Protein AF-A0A8T3M8G9-F1 (afdb_monomer_lite)

Structure (mmCIF, N/CA/C/O backbone):
data_AF-A0A8T3M8G9-F1
#
_entry.id   AF-A0A8T3M8G9-F1
#
loop_
_atom_site.group_PDB
_atom_site.id
_atom_site.type_symbol
_atom_site.label_atom_id
_atom_site.label_alt_id
_atom_site.label_comp_id
_atom_site.label_asym_id
_atom_site.label_entity_id
_atom_site.label_seq_id
_atom_site.pdbx_PDB_ins_code
_atom_site.Cartn_x
_atom_site.Cartn_y
_atom_site.Cartn_z
_atom_site.occupancy
_atom_site.B_iso_or_equiv
_atom_site.auth_seq_id
_atom_site.auth_comp_id
_atom_site.auth_asym_id
_atom_site.auth_atom_id
_atom_site.pdbx_PDB_model_num
ATOM 1 N N . MET A 1 1 ? -8.707 -11.479 10.435 1.00 65.62 1 MET A N 1
ATOM 2 C CA . MET A 1 1 ? -8.617 -11.873 9.012 1.00 65.62 1 MET A CA 1
ATOM 3 C C . MET A 1 1 ? -7.675 -10.909 8.300 1.00 65.62 1 MET A C 1
ATOM 5 O O . MET A 1 1 ? -7.574 -9.773 8.758 1.00 65.62 1 MET A O 1
ATOM 9 N N . ALA A 1 2 ? -6.942 -11.364 7.283 1.00 82.12 2 ALA A N 1
ATOM 10 C CA . ALA A 1 2 ? -6.063 -10.516 6.476 1.00 82.12 2 ALA A CA 1
ATOM 11 C C . ALA A 1 2 ? -6.743 -10.213 5.133 1.00 82.12 2 ALA A C 1
ATOM 13 O O . ALA A 1 2 ? -7.313 -11.125 4.536 1.00 82.12 2 ALA A O 1
ATOM 14 N N . GLY A 1 3 ? -6.705 -8.954 4.701 1.00 95.25 3 GLY A N 1
ATOM 15 C CA . GLY A 1 3 ? -7.256 -8.487 3.431 1.00 95.25 3 GLY A CA 1
ATOM 16 C C . GLY A 1 3 ? -6.172 -8.313 2.370 1.00 95.25 3 GLY A C 1
ATOM 17 O O . GLY A 1 3 ? -4.997 -8.128 2.694 1.00 95.25 3 GLY A O 1
ATOM 18 N N . VAL A 1 4 ? -6.569 -8.349 1.099 1.00 97.12 4 VAL A N 1
ATOM 19 C CA . VAL A 1 4 ? -5.685 -8.075 -0.042 1.00 97.12 4 VAL A CA 1
ATOM 20 C C . VAL A 1 4 ? -6.349 -7.041 -0.944 1.00 97.12 4 VAL A C 1
ATOM 22 O O . VAL A 1 4 ? -7.514 -7.188 -1.303 1.00 97.12 4 VAL A O 1
ATOM 25 N N . VAL A 1 5 ? -5.608 -5.999 -1.313 1.00 97.81 5 VAL A N 1
ATOM 26 C CA . VAL A 1 5 ? -6.049 -4.934 -2.219 1.00 97.81 5 VAL A CA 1
ATOM 27 C C . VAL A 1 5 ? -5.124 -4.912 -3.426 1.00 97.81 5 VAL A C 1
ATOM 29 O O . VAL A 1 5 ? -3.930 -4.678 -3.280 1.00 97.81 5 VAL A O 1
ATOM 32 N N . TYR A 1 6 ? -5.676 -5.130 -4.616 1.00 97.50 6 TYR A N 1
ATOM 33 C CA . TYR A 1 6 ? -4.948 -5.023 -5.882 1.00 97.50 6 TYR A CA 1
ATOM 34 C C . TYR A 1 6 ? -5.160 -3.64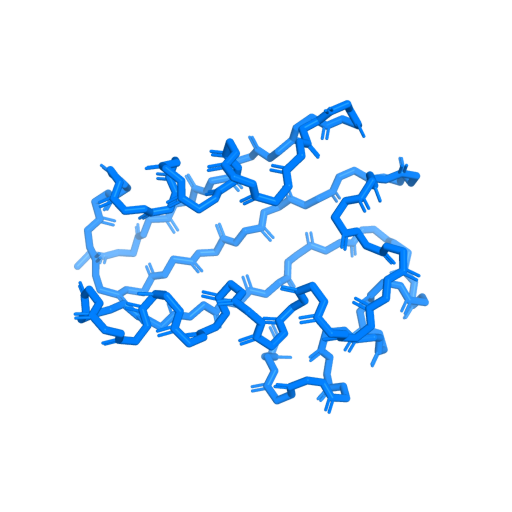4 -6.484 1.00 97.50 6 TYR A C 1
ATOM 36 O O . TYR A 1 6 ? -6.293 -3.324 -6.836 1.00 97.50 6 TYR A O 1
ATOM 44 N N . LEU A 1 7 ? -4.104 -2.848 -6.605 1.00 97.25 7 LEU A N 1
ATOM 45 C CA . LEU A 1 7 ? -4.170 -1.553 -7.276 1.00 97.25 7 LEU A CA 1
ATOM 46 C C . LEU A 1 7 ? -3.929 -1.701 -8.778 1.00 97.25 7 LEU A C 1
ATOM 48 O O . LEU A 1 7 ? -3.236 -2.621 -9.210 1.00 97.25 7 LEU A O 1
ATOM 52 N N . ASP A 1 8 ? -4.491 -0.787 -9.557 1.00 96.25 8 ASP A N 1
ATOM 53 C CA . ASP A 1 8 ? -4.172 -0.634 -10.976 1.00 96.25 8 ASP A CA 1
ATOM 54 C C . ASP A 1 8 ? -3.024 0.375 -11.177 1.00 96.25 8 ASP A C 1
ATOM 56 O O . ASP A 1 8 ? -2.615 1.091 -10.257 1.00 96.25 8 ASP A O 1
ATOM 60 N N . VAL A 1 9 ? -2.469 0.432 -12.387 1.00 95.38 9 VAL A N 1
ATOM 61 C CA . VAL A 1 9 ? -1.390 1.359 -12.750 1.00 95.38 9 VAL A CA 1
ATOM 62 C C . VAL A 1 9 ? -1.830 2.819 -12.610 1.00 95.38 9 VAL A C 1
ATOM 64 O O . VAL A 1 9 ? -1.047 3.653 -12.148 1.00 95.38 9 VAL A O 1
ATOM 67 N N . ASP A 1 10 ? -3.094 3.103 -12.928 1.00 94.56 10 ASP A N 1
ATOM 68 C CA . ASP A 1 10 ? -3.691 4.438 -12.886 1.00 94.56 10 ASP A CA 1
ATOM 69 C C . ASP A 1 10 ? -4.346 4.792 -11.543 1.00 94.56 10 ASP A C 1
ATOM 71 O O . ASP A 1 10 ? -4.778 5.933 -11.373 1.00 94.56 10 ASP A O 1
ATOM 75 N N . ASP A 1 11 ? -4.381 3.868 -10.572 1.00 96.19 11 ASP A N 1
ATOM 76 C CA . ASP A 1 11 ? -4.899 4.171 -9.235 1.00 96.19 11 ASP A CA 1
ATOM 77 C C . ASP A 1 11 ? -4.068 5.292 -8.585 1.00 96.19 11 ASP A C 1
ATOM 79 O O . ASP A 1 11 ? -2.841 5.231 -8.456 1.00 96.19 11 ASP A O 1
ATOM 83 N N . GLU A 1 12 ? -4.764 6.330 -8.130 1.00 95.50 12 GLU A N 1
ATOM 84 C CA . GLU A 1 12 ? -4.191 7.450 -7.389 1.00 95.50 12 GLU A CA 1
ATOM 85 C C . GLU A 1 12 ? -4.264 7.208 -5.877 1.00 95.50 12 GLU A C 1
ATOM 87 O O . GLU A 1 12 ? -5.039 6.383 -5.388 1.00 95.50 12 GLU A O 1
ATOM 92 N N . ILE A 1 13 ? -3.501 7.976 -5.095 1.00 95.75 13 ILE A N 1
ATOM 93 C CA . ILE A 1 13 ? -3.401 7.810 -3.632 1.00 95.75 13 ILE A CA 1
ATOM 94 C C . ILE A 1 13 ? -4.780 7.832 -2.954 1.00 95.75 13 ILE A C 1
ATOM 96 O O . ILE A 1 13 ? -5.036 7.045 -2.046 1.00 95.75 13 ILE A O 1
ATOM 100 N N . THR A 1 14 ? -5.679 8.714 -3.393 1.00 95.31 14 THR A N 1
ATOM 101 C CA . THR A 1 14 ? -7.033 8.854 -2.836 1.00 95.31 14 THR A CA 1
ATOM 102 C C . THR A 1 14 ? -7.891 7.615 -3.100 1.00 95.31 14 THR A C 1
ATOM 104 O O . THR A 1 14 ? -8.560 7.131 -2.183 1.00 95.31 14 THR A O 1
ATOM 107 N N . SER A 1 15 ? -7.823 7.064 -4.316 1.00 96.88 15 SER A N 1
ATOM 108 C CA . SER A 1 15 ? -8.509 5.824 -4.695 1.00 96.88 15 SER A CA 1
ATOM 109 C C . SER A 1 15 ? -7.948 4.611 -3.943 1.00 96.88 15 SER A C 1
ATOM 111 O O . SER A 1 15 ? -8.711 3.843 -3.354 1.00 96.88 15 SER A O 1
ATOM 113 N N . ALA A 1 16 ? -6.621 4.506 -3.830 1.00 97.12 16 ALA A N 1
ATOM 114 C CA . ALA A 1 16 ? -5.953 3.462 -3.064 1.00 97.12 16 ALA A CA 1
ATOM 115 C C . ALA A 1 16 ? -6.353 3.509 -1.580 1.00 97.12 16 ALA A C 1
ATOM 117 O O . ALA A 1 16 ? -6.723 2.485 -1.004 1.00 97.12 16 ALA A O 1
ATOM 118 N N . ALA A 1 17 ? -6.356 4.699 -0.972 1.00 97.44 17 ALA A N 1
ATOM 119 C CA . ALA A 1 17 ? -6.764 4.889 0.418 1.00 97.44 17 ALA A CA 1
ATOM 120 C C . ALA A 1 17 ? -8.225 4.466 0.649 1.00 97.44 17 ALA A C 1
ATOM 122 O O . ALA A 1 17 ? -8.521 3.759 1.611 1.00 97.44 17 ALA A O 1
ATOM 123 N N . ALA A 1 18 ? -9.141 4.830 -0.256 1.00 97.62 18 ALA A N 1
ATOM 124 C CA . ALA A 1 18 ? -10.538 4.406 -0.169 1.00 97.62 18 ALA A CA 1
ATOM 125 C C . ALA A 1 18 ? -10.684 2.876 -0.196 1.00 97.62 18 ALA A C 1
ATOM 127 O O . ALA A 1 18 ? -11.374 2.309 0.654 1.00 97.62 18 ALA A O 1
ATOM 128 N N . ARG A 1 19 ? -9.975 2.204 -1.111 1.00 97.06 19 ARG A N 1
ATOM 129 C CA . ARG A 1 19 ? -10.001 0.739 -1.233 1.00 97.06 19 ARG A CA 1
ATOM 130 C C . ARG A 1 19 ? -9.416 0.053 0.000 1.00 97.06 19 ARG A C 1
ATOM 132 O O . ARG A 1 19 ? -10.013 -0.891 0.513 1.00 97.06 19 ARG A O 1
ATOM 139 N N . ILE A 1 20 ? -8.311 0.571 0.536 1.00 97.19 20 ILE A N 1
ATOM 140 C CA . ILE A 1 20 ? -7.694 0.085 1.780 1.00 97.19 20 ILE A CA 1
ATOM 141 C C . ILE A 1 20 ? -8.651 0.216 2.969 1.00 97.19 20 ILE A C 1
ATOM 143 O O . ILE A 1 20 ? -8.778 -0.723 3.755 1.00 97.19 20 ILE A O 1
ATOM 147 N N . ARG A 1 21 ? -9.359 1.346 3.103 1.00 95.69 21 ARG A N 1
ATOM 148 C CA . ARG A 1 21 ? -10.355 1.532 4.171 1.00 95.69 21 ARG A CA 1
ATOM 149 C C . ARG A 1 21 ? -11.507 0.538 4.066 1.00 95.69 21 ARG A C 1
ATOM 151 O O . ARG A 1 21 ? -11.927 0.009 5.090 1.00 95.69 21 ARG A O 1
ATOM 158 N N . SER A 1 22 ? -11.969 0.257 2.847 1.00 95.56 22 SER A N 1
ATOM 159 C CA . SER A 1 22 ? -13.045 -0.712 2.599 1.00 95.56 22 SER A CA 1
ATOM 160 C C . SER A 1 22 ? -12.621 -2.178 2.722 1.00 95.56 22 SER A C 1
ATOM 162 O O . SER A 1 22 ? -13.483 -3.043 2.799 1.00 95.56 22 SER A O 1
ATOM 164 N N . ALA A 1 23 ? -11.318 -2.472 2.719 1.00 96.12 23 ALA A N 1
ATOM 165 C CA . ALA A 1 23 ? -10.826 -3.844 2.745 1.00 96.12 23 ALA A CA 1
ATOM 166 C C . ALA A 1 23 ? -11.119 -4.516 4.090 1.00 96.12 23 ALA A C 1
ATOM 168 O O . ALA A 1 23 ? -10.948 -3.904 5.144 1.00 96.12 23 ALA A O 1
ATOM 169 N N . ASP A 1 24 ? -11.480 -5.794 4.077 1.00 91.75 24 ASP A N 1
ATOM 170 C CA . ASP A 1 24 ? -11.738 -6.528 5.310 1.00 91.75 24 ASP A CA 1
ATOM 171 C C . ASP A 1 24 ? -10.461 -6.810 6.107 1.00 91.75 24 ASP A C 1
ATOM 173 O O . ASP A 1 24 ? -9.385 -7.082 5.570 1.00 91.75 24 ASP A O 1
ATOM 177 N N . GLY A 1 25 ? -10.601 -6.791 7.432 1.00 92.31 25 GLY A N 1
ATOM 178 C CA . GLY A 1 25 ? -9.521 -7.119 8.354 1.00 92.31 25 GLY A CA 1
ATOM 179 C C . GLY A 1 25 ? -8.615 -5.947 8.739 1.00 92.31 25 GLY A C 1
ATOM 180 O O . GLY A 1 25 ? -8.718 -4.821 8.245 1.00 92.31 25 GLY A O 1
ATOM 181 N N . THR A 1 26 ? -7.737 -6.230 9.701 1.00 95.56 26 THR A N 1
ATOM 182 C CA . THR A 1 26 ? -6.796 -5.263 10.285 1.00 95.56 26 THR A CA 1
ATOM 183 C C . THR A 1 26 ? -5.424 -5.308 9.628 1.00 95.56 26 THR A C 1
ATOM 185 O O . THR A 1 26 ? -4.685 -4.342 9.718 1.00 95.56 26 THR A O 1
ATOM 188 N N . ARG A 1 27 ? -5.064 -6.408 8.960 1.00 96.94 27 ARG A N 1
ATOM 189 C CA . ARG A 1 27 ? -3.817 -6.535 8.195 1.00 96.94 27 ARG A CA 1
ATOM 190 C C . ARG A 1 27 ? -4.171 -6.560 6.718 1.00 96.94 27 ARG A C 1
ATOM 192 O O . ARG A 1 27 ? -4.914 -7.450 6.314 1.00 96.94 27 ARG A O 1
ATOM 199 N N . VAL A 1 28 ? -3.664 -5.610 5.941 1.00 98.06 28 VAL A N 1
ATOM 200 C CA . VAL A 1 28 ? -4.000 -5.460 4.521 1.00 98.06 28 VAL A CA 1
ATOM 201 C C . VAL A 1 28 ? -2.728 -5.495 3.682 1.00 98.06 28 VAL A C 1
ATOM 203 O O . VAL A 1 28 ? -1.866 -4.630 3.816 1.00 98.06 28 VAL A O 1
ATOM 206 N N . ALA A 1 29 ? -2.626 -6.484 2.798 1.00 97.94 29 ALA A N 1
ATOM 207 C CA . ALA A 1 29 ? -1.588 -6.522 1.779 1.00 97.94 29 ALA A CA 1
ATOM 208 C C . ALA A 1 29 ? -2.032 -5.695 0.567 1.00 97.94 29 ALA A C 1
ATOM 210 O O . ALA A 1 29 ? -3.104 -5.935 0.010 1.00 97.94 29 ALA A O 1
ATOM 211 N N . VAL A 1 30 ? -1.217 -4.730 0.155 1.00 98.00 30 VAL A N 1
ATOM 212 C CA . VAL A 1 30 ? -1.464 -3.898 -1.025 1.00 98.00 30 VAL A CA 1
ATOM 213 C C . VAL A 1 30 ? -0.545 -4.367 -2.142 1.00 98.00 30 VAL A C 1
ATOM 215 O O . VAL A 1 30 ? 0.677 -4.285 -2.024 1.00 98.00 30 VAL A O 1
ATOM 218 N N . VAL A 1 31 ? -1.137 -4.876 -3.217 1.00 98.19 31 VAL A N 1
ATOM 219 C CA . VAL A 1 31 ? -0.432 -5.366 -4.399 1.00 98.19 31 VAL A CA 1
ATOM 220 C C . VAL A 1 31 ? -0.391 -4.250 -5.434 1.00 98.19 31 VAL A C 1
ATOM 222 O O . VAL A 1 31 ? -1.444 -3.773 -5.856 1.00 98.19 31 VAL A O 1
ATOM 225 N N . LEU A 1 32 ? 0.811 -3.833 -5.835 1.00 97.44 32 LEU A N 1
ATOM 226 C CA . LEU A 1 32 ? 1.015 -2.797 -6.847 1.00 97.44 32 LEU A CA 1
ATOM 227 C C . 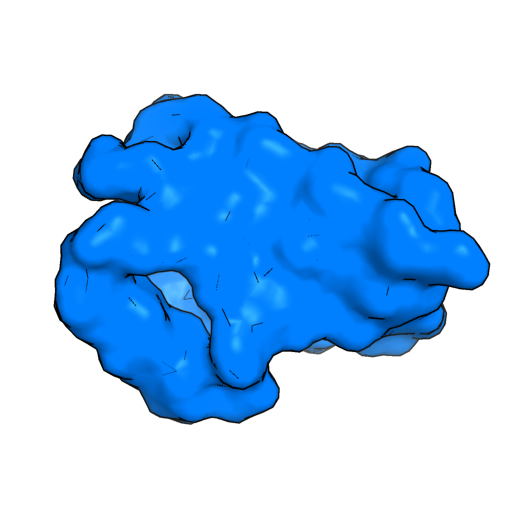LEU A 1 32 ? 1.626 -3.394 -8.122 1.00 97.44 32 LEU A C 1
ATOM 229 O O . LEU A 1 32 ? 2.573 -4.182 -8.028 1.00 97.44 32 LEU A O 1
ATOM 233 N N . PRO A 1 33 ? 1.137 -3.009 -9.311 1.00 96.88 33 PRO A N 1
ATOM 234 C CA . PRO A 1 33 ? 1.774 -3.350 -10.571 1.00 96.88 33 PRO A CA 1
ATOM 235 C C . PRO A 1 33 ? 3.016 -2.480 -10.808 1.00 96.88 33 PRO A C 1
ATOM 237 O O . PRO A 1 33 ? 3.198 -1.425 -10.193 1.00 96.88 33 PRO A O 1
ATOM 240 N N . ASN A 1 34 ? 3.854 -2.903 -11.757 1.00 94.56 34 ASN A N 1
ATOM 241 C CA . ASN A 1 34 ? 4.933 -2.060 -12.273 1.00 94.56 34 ASN A CA 1
ATOM 242 C C . ASN A 1 34 ? 4.367 -0.730 -12.794 1.00 94.56 34 ASN A C 1
ATOM 244 O O . ASN A 1 34 ? 3.352 -0.718 -13.487 1.00 94.56 34 ASN A O 1
ATOM 248 N N . GLY A 1 35 ? 5.044 0.380 -12.492 1.00 92.75 35 GLY A N 1
ATOM 249 C CA . GLY A 1 35 ? 4.643 1.708 -12.969 1.00 92.75 35 GLY A CA 1
ATOM 250 C C . GLY A 1 35 ? 3.463 2.338 -12.223 1.00 92.75 35 GLY A C 1
ATOM 251 O O . GLY A 1 35 ? 2.977 3.375 -12.663 1.00 92.75 35 GLY A O 1
ATOM 252 N N . SER A 1 36 ? 3.006 1.753 -11.108 1.00 96.19 36 SER A N 1
ATOM 253 C CA . SER A 1 36 ? 1.912 2.324 -10.313 1.00 96.19 36 SER A CA 1
ATOM 254 C C . SER A 1 36 ? 2.182 3.780 -9.923 1.00 96.19 36 SER A C 1
ATOM 256 O O . SER A 1 36 ? 3.226 4.099 -9.344 1.00 96.19 36 SER A O 1
ATOM 258 N N . ARG A 1 37 ? 1.199 4.660 -10.148 1.00 95.19 37 ARG A N 1
ATOM 259 C CA . ARG A 1 37 ? 1.278 6.077 -9.747 1.00 95.19 37 ARG A CA 1
ATOM 260 C C . ARG A 1 37 ? 1.490 6.260 -8.243 1.00 95.19 37 ARG A C 1
ATOM 262 O O . ARG A 1 37 ? 2.172 7.200 -7.823 1.00 95.19 37 ARG A O 1
ATOM 269 N N . VAL A 1 38 ? 0.983 5.337 -7.423 1.00 95.69 38 VAL A N 1
ATOM 270 C CA . VAL A 1 38 ? 1.203 5.320 -5.968 1.00 95.69 38 VAL A CA 1
ATOM 271 C C . VAL A 1 38 ? 2.682 5.117 -5.624 1.00 95.69 38 VAL A C 1
ATOM 273 O O . VAL A 1 38 ? 3.172 5.734 -4.679 1.00 95.69 38 VAL A O 1
ATOM 276 N N . ALA A 1 39 ? 3.419 4.327 -6.408 1.00 95.25 39 ALA A N 1
ATOM 277 C CA . ALA A 1 39 ? 4.809 3.952 -6.143 1.00 95.25 39 ALA A CA 1
ATOM 278 C C . ALA A 1 39 ? 5.856 5.015 -6.539 1.00 95.25 39 ALA A C 1
ATOM 280 O O . ALA A 1 39 ? 7.052 4.755 -6.480 1.00 95.25 39 ALA A O 1
ATOM 281 N N . THR A 1 40 ? 5.441 6.225 -6.915 1.00 94.06 40 THR A N 1
ATOM 282 C CA . THR A 1 40 ? 6.344 7.293 -7.393 1.00 94.06 40 THR A CA 1
ATOM 283 C C . THR A 1 40 ? 7.143 7.995 -6.289 1.00 94.06 40 THR A C 1
ATOM 285 O O . THR A 1 40 ? 8.118 8.689 -6.575 1.00 94.06 40 THR A O 1
ATOM 288 N N . SER A 1 41 ? 6.754 7.843 -5.019 1.00 95.31 41 SER A N 1
ATOM 289 C CA . SER A 1 41 ? 7.419 8.499 -3.889 1.00 95.31 41 SER A CA 1
ATOM 290 C C . SER A 1 41 ? 7.185 7.765 -2.571 1.00 95.31 41 SER A C 1
ATOM 292 O O . SER A 1 41 ? 6.094 7.270 -2.291 1.00 95.31 41 SER A O 1
ATOM 294 N N . ARG A 1 42 ? 8.184 7.802 -1.681 1.00 96.31 42 ARG A N 1
ATOM 295 C CA . ARG A 1 42 ? 8.057 7.367 -0.279 1.00 96.31 42 ARG A CA 1
ATOM 296 C C . ARG A 1 42 ? 6.925 8.091 0.461 1.00 96.31 42 ARG A C 1
ATOM 298 O O . ARG A 1 42 ? 6.314 7.514 1.360 1.00 96.31 42 ARG A O 1
ATOM 305 N N . ILE A 1 43 ? 6.658 9.355 0.120 1.00 97.38 43 ILE A N 1
ATOM 306 C CA . ILE A 1 43 ? 5.615 10.158 0.777 1.00 97.38 43 ILE A CA 1
ATOM 307 C C . ILE A 1 43 ? 4.242 9.512 0.565 1.00 97.38 43 ILE A C 1
ATOM 309 O O . ILE A 1 43 ? 3.473 9.421 1.517 1.00 97.38 43 ILE A O 1
ATOM 313 N N . ASN A 1 44 ? 3.971 8.971 -0.625 1.00 97.00 44 ASN A N 1
ATOM 314 C CA . ASN A 1 44 ? 2.706 8.299 -0.929 1.00 97.00 44 ASN A CA 1
ATOM 315 C C . ASN A 1 44 ? 2.482 7.104 0.004 1.00 97.00 44 ASN A C 1
ATOM 317 O O . ASN A 1 44 ? 1.425 6.982 0.620 1.00 97.00 44 ASN A O 1
ATOM 321 N N . PHE A 1 45 ? 3.511 6.277 0.200 1.00 97.88 45 PHE A N 1
ATOM 322 C CA . PHE A 1 45 ? 3.456 5.162 1.143 1.00 97.88 45 PHE A CA 1
ATOM 323 C C . PHE A 1 45 ? 3.257 5.621 2.590 1.00 97.88 45 PHE A C 1
ATOM 325 O O . PHE A 1 45 ? 2.470 5.019 3.314 1.00 97.88 45 PHE A O 1
ATOM 332 N N . ARG A 1 46 ? 3.905 6.713 3.020 1.00 97.81 46 ARG A N 1
ATOM 333 C CA . ARG A 1 46 ? 3.686 7.285 4.361 1.00 97.81 46 ARG A CA 1
ATOM 334 C C . ARG A 1 46 ? 2.255 7.780 4.554 1.00 97.81 46 ARG A C 1
ATOM 336 O O . ARG A 1 46 ? 1.691 7.568 5.625 1.00 97.81 46 ARG A O 1
ATOM 343 N N . LEU A 1 47 ? 1.676 8.420 3.539 1.00 97.44 47 LEU A N 1
ATOM 344 C CA . LEU A 1 47 ? 0.291 8.890 3.571 1.00 97.44 47 LEU A CA 1
ATOM 345 C C . LEU A 1 47 ? -0.683 7.713 3.684 1.00 97.44 47 LEU A C 1
ATOM 347 O O . LEU A 1 47 ? -1.541 7.733 4.564 1.00 97.44 47 LEU A O 1
ATOM 351 N N . LEU A 1 48 ? -0.498 6.665 2.875 1.00 97.62 48 LEU A N 1
ATOM 352 C CA . LEU A 1 48 ? -1.316 5.450 2.944 1.00 97.62 48 LEU A CA 1
ATOM 353 C C . LEU A 1 48 ? -1.165 4.723 4.282 1.00 97.62 48 LEU A C 1
ATOM 355 O O . LEU A 1 48 ? -2.162 4.328 4.877 1.00 97.62 48 LEU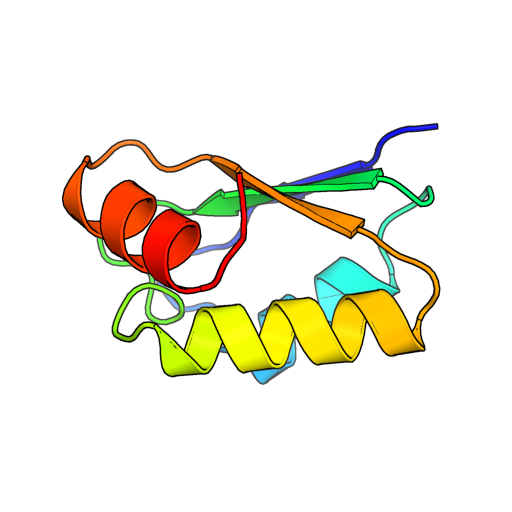 A O 1
ATOM 359 N N . ALA A 1 49 ? 0.062 4.588 4.790 1.00 97.38 49 ALA A N 1
ATOM 360 C CA . ALA A 1 49 ? 0.324 3.974 6.088 1.00 97.38 49 ALA A CA 1
ATOM 361 C C . ALA A 1 49 ? -0.382 4.730 7.221 1.00 97.38 49 ALA A C 1
ATOM 363 O O . ALA A 1 49 ? -1.004 4.117 8.085 1.00 97.38 49 ALA A O 1
ATOM 364 N N . ARG A 1 50 ? -0.312 6.068 7.207 1.00 97.44 50 ARG A N 1
ATOM 365 C CA . ARG A 1 50 ? -0.977 6.918 8.199 1.00 97.44 50 ARG A CA 1
ATOM 366 C C . ARG A 1 50 ? -2.496 6.800 8.115 1.00 97.44 50 ARG A C 1
ATOM 368 O O . ARG A 1 50 ? -3.126 6.625 9.152 1.00 97.44 50 ARG A O 1
ATOM 375 N N . ASP A 1 51 ? -3.068 6.877 6.914 1.00 97.38 51 ASP A N 1
ATOM 376 C CA . ASP A 1 51 ? -4.514 6.721 6.713 1.0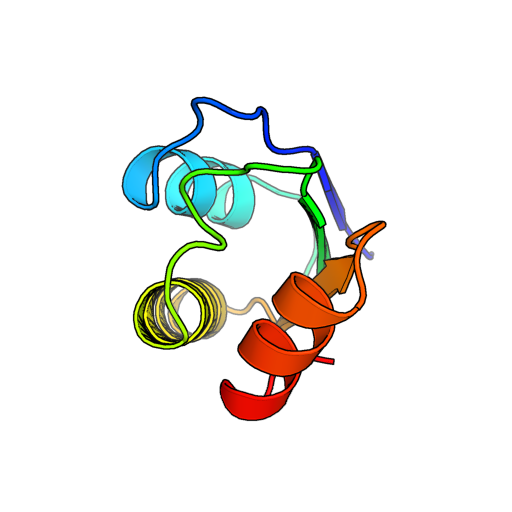0 97.38 51 ASP A CA 1
ATOM 377 C C . ASP A 1 51 ? -4.990 5.346 7.199 1.00 97.38 51 ASP A C 1
ATOM 379 O O . ASP A 1 51 ? -5.931 5.256 7.984 1.00 97.38 51 ASP A O 1
ATOM 383 N N . ALA A 1 52 ? -4.285 4.275 6.827 1.00 97.19 52 ALA A N 1
ATOM 384 C CA . ALA A 1 52 ? -4.592 2.923 7.277 1.00 97.19 52 ALA A CA 1
ATOM 385 C C . ALA A 1 52 ? -4.550 2.802 8.805 1.00 97.19 52 ALA A C 1
ATOM 387 O O . ALA A 1 52 ? -5.504 2.295 9.395 1.00 97.19 52 ALA A O 1
ATOM 388 N N . LEU A 1 53 ? -3.509 3.333 9.454 1.00 97.00 53 LEU A N 1
ATOM 389 C CA . LEU A 1 53 ? -3.383 3.318 10.914 1.00 97.00 53 LEU A CA 1
ATOM 390 C C . LEU A 1 53 ? -4.532 4.065 11.600 1.00 97.00 53 LEU A C 1
ATOM 392 O O . LEU A 1 53 ? -5.091 3.555 12.569 1.00 97.00 53 LEU A O 1
ATOM 396 N N . THR A 1 54 ? -4.934 5.228 11.079 1.00 97.25 54 THR A N 1
ATOM 397 C CA . THR A 1 54 ? -6.109 5.967 11.576 1.00 97.25 54 THR A CA 1
ATOM 398 C C . THR A 1 54 ? -7.402 5.154 11.451 1.00 97.25 54 THR A C 1
ATOM 400 O O . THR A 1 54 ? -8.305 5.321 12.265 1.00 97.25 54 THR A O 1
ATOM 403 N N . ASN A 1 55 ? -7.472 4.227 10.495 1.00 96.12 55 ASN A N 1
ATOM 404 C CA . ASN A 1 55 ? -8.598 3.313 10.296 1.00 96.12 55 ASN A CA 1
ATOM 405 C C . ASN A 1 55 ? -8.383 1.926 10.944 1.00 96.12 55 ASN A C 1
ATOM 407 O O . ASN A 1 55 ? -9.089 0.975 10.611 1.00 96.12 55 ASN A O 1
ATOM 411 N N . GLY A 1 56 ? -7.409 1.782 11.854 1.00 96.44 56 GLY A N 1
ATOM 412 C CA . GLY A 1 56 ? -7.149 0.530 12.577 1.00 96.44 56 GLY A CA 1
ATOM 413 C C . GLY A 1 56 ? -6.538 -0.585 11.720 1.00 96.44 56 GLY A C 1
ATOM 414 O O . GLY A 1 56 ? -6.682 -1.766 12.046 1.00 96.44 56 GLY A O 1
ATOM 415 N N . LYS A 1 57 ? -5.876 -0.224 10.615 1.00 97.62 57 LYS A N 1
ATOM 416 C CA . LYS A 1 57 ? -5.267 -1.151 9.656 1.00 97.62 57 LYS A CA 1
ATOM 417 C C . LYS A 1 57 ? -3.748 -1.002 9.616 1.00 97.62 57 LYS A C 1
ATOM 419 O O . LYS A 1 57 ? -3.208 0.098 9.689 1.00 97.62 57 LYS A O 1
ATOM 424 N N . THR A 1 58 ? -3.053 -2.119 9.446 1.00 96.81 58 THR A N 1
ATOM 425 C CA . THR A 1 58 ? -1.622 -2.182 9.150 1.00 96.81 58 THR A CA 1
ATOM 426 C C . THR A 1 58 ? -1.417 -2.688 7.730 1.00 96.81 58 THR A C 1
ATOM 428 O O . THR A 1 58 ? -2.109 -3.606 7.283 1.00 96.81 58 THR A O 1
ATOM 431 N N . LEU A 1 59 ? -0.483 -2.067 7.010 1.00 97.81 59 LEU A N 1
ATOM 432 C CA . LEU A 1 59 ? -0.230 -2.364 5.602 1.00 97.81 59 LEU A CA 1
ATOM 433 C C . LEU A 1 59 ? 1.054 -3.169 5.417 1.00 97.81 59 LEU A C 1
ATOM 435 O O . LEU A 1 59 ? 2.025 -2.957 6.143 1.00 97.81 59 LEU A O 1
ATOM 439 N N . SER A 1 60 ? 1.062 -4.022 4.399 1.00 97.94 60 SER A N 1
ATOM 440 C CA . SER A 1 60 ? 2.269 -4.560 3.766 1.00 97.94 60 SER A CA 1
ATOM 441 C C . SER A 1 60 ? 2.207 -4.329 2.259 1.00 97.94 60 SER A C 1
ATOM 443 O O . SER A 1 60 ? 1.118 -4.278 1.682 1.00 97.94 60 SER A O 1
ATOM 445 N N . ILE A 1 61 ? 3.360 -4.165 1.618 1.00 98.06 61 ILE A N 1
ATOM 446 C CA . ILE A 1 61 ? 3.469 -3.847 0.197 1.00 98.06 61 ILE A CA 1
ATOM 447 C C . ILE A 1 61 ? 3.993 -5.054 -0.576 1.00 98.06 61 ILE A C 1
ATOM 449 O O . ILE A 1 61 ? 5.074 -5.574 -0.322 1.00 98.06 61 ILE A O 1
ATOM 453 N N . VAL A 1 62 ? 3.232 -5.468 -1.585 1.00 98.12 62 VAL A N 1
ATOM 454 C CA . VAL A 1 62 ? 3.631 -6.496 -2.543 1.00 98.12 62 VAL A CA 1
ATOM 455 C C . VAL A 1 62 ? 3.818 -5.816 -3.890 1.00 98.12 62 VAL A C 1
ATOM 457 O O . VAL A 1 62 ? 2.866 -5.317 -4.481 1.00 98.12 62 VAL A O 1
ATOM 460 N N . ALA A 1 63 ? 5.050 -5.788 -4.381 1.00 97.19 63 ALA A N 1
ATOM 461 C CA . ALA A 1 63 ? 5.367 -5.215 -5.682 1.00 97.19 63 ALA A CA 1
ATOM 462 C C . ALA A 1 63 ? 6.390 -6.093 -6.415 1.00 97.19 63 ALA A C 1
ATOM 464 O O . ALA A 1 63 ? 7.288 -6.645 -5.765 1.00 97.19 63 ALA A O 1
ATOM 465 N N . PRO A 1 64 ? 6.281 -6.230 -7.748 1.00 95.81 64 PRO A N 1
ATOM 466 C CA . PRO A 1 64 ? 7.198 -7.038 -8.547 1.00 95.81 64 PRO A CA 1
ATOM 467 C C . PRO A 1 64 ? 8.608 -6.436 -8.606 1.00 95.81 64 PRO A C 1
ATOM 469 O O . PRO A 1 64 ? 9.593 -7.177 -8.531 1.00 95.81 64 PRO A O 1
ATOM 472 N N . ASP A 1 65 ? 8.742 -5.109 -8.659 1.00 94.94 65 ASP A N 1
ATOM 473 C CA . ASP A 1 65 ? 10.038 -4.454 -8.806 1.00 94.94 65 ASP A CA 1
ATOM 474 C C . ASP A 1 65 ? 10.715 -4.113 -7.455 1.00 94.94 65 ASP A C 1
ATOM 476 O O . ASP A 1 65 ? 10.048 -3.757 -6.476 1.00 94.94 65 ASP A O 1
ATOM 480 N N . PRO A 1 66 ? 12.058 -4.211 -7.363 1.00 95.94 66 PRO A N 1
ATOM 481 C CA . PRO A 1 66 ? 12.789 -3.885 -6.137 1.00 95.94 66 PRO A CA 1
ATOM 482 C C . PRO A 1 66 ? 12.720 -2.411 -5.722 1.00 95.94 66 PRO A C 1
ATOM 484 O O . PRO A 1 66 ? 12.842 -2.125 -4.532 1.00 95.94 66 PRO A O 1
ATOM 487 N N . ALA A 1 67 ? 12.549 -1.480 -6.666 1.00 95.19 67 ALA A N 1
ATOM 488 C CA . ALA A 1 67 ? 12.573 -0.047 -6.376 1.00 95.19 67 ALA A CA 1
ATOM 489 C C . ALA A 1 67 ? 11.324 0.378 -5.591 1.00 95.19 67 ALA A C 1
ATOM 491 O O . ALA A 1 67 ? 11.440 1.034 -4.555 1.00 95.19 67 ALA A O 1
ATOM 492 N N . THR A 1 68 ? 10.145 -0.087 -6.004 1.00 96.81 68 THR A N 1
ATOM 493 C CA . THR A 1 68 ? 8.881 0.086 -5.283 1.00 96.81 68 THR A CA 1
ATOM 494 C C . THR A 1 68 ? 8.964 -0.511 -3.881 1.00 96.81 68 THR A C 1
ATOM 496 O O . THR A 1 68 ? 8.596 0.151 -2.908 1.00 96.81 68 THR A O 1
ATOM 499 N N . ARG A 1 69 ? 9.515 -1.728 -3.742 1.00 97.12 69 ARG A N 1
ATOM 500 C CA . ARG A 1 69 ? 9.723 -2.348 -2.420 1.00 97.12 69 ARG A CA 1
ATOM 501 C C . ARG A 1 6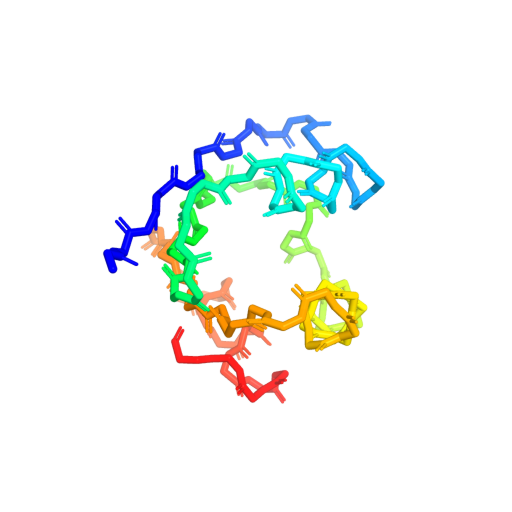9 ? 10.674 -1.531 -1.544 1.00 97.12 69 ARG A C 1
ATOM 503 O O . ARG A 1 69 ? 10.406 -1.358 -0.360 1.00 97.12 69 ARG A O 1
ATOM 510 N N . ALA A 1 70 ? 11.745 -0.973 -2.107 1.00 97.00 70 ALA A N 1
ATOM 511 C CA . ALA A 1 70 ? 12.668 -0.111 -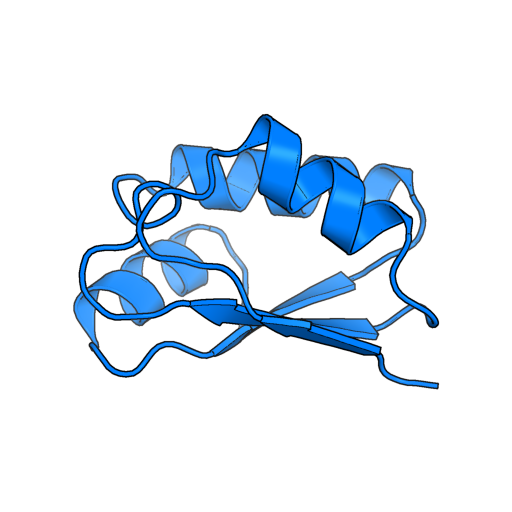1.369 1.00 97.00 70 ALA A CA 1
ATOM 512 C C . ALA A 1 70 ? 12.006 1.205 -0.917 1.00 97.00 70 ALA A C 1
ATOM 514 O O . ALA A 1 70 ? 12.219 1.648 0.215 1.00 97.00 70 ALA A O 1
ATOM 515 N N . LEU A 1 71 ? 11.160 1.813 -1.757 1.00 97.00 71 LEU A N 1
ATOM 516 C CA . LEU A 1 71 ? 10.382 2.998 -1.387 1.00 97.00 71 LEU A CA 1
ATOM 517 C C . LEU A 1 71 ? 9.408 2.697 -0.242 1.00 97.00 71 LEU A C 1
ATOM 519 O O . LEU A 1 71 ? 9.375 3.452 0.734 1.00 97.00 71 LEU A O 1
ATOM 523 N N . ALA A 1 72 ? 8.683 1.580 -0.315 1.00 97.75 72 ALA A N 1
ATOM 524 C CA . ALA A 1 72 ? 7.802 1.109 0.751 1.00 97.75 72 ALA A CA 1
ATOM 525 C C . ALA A 1 72 ? 8.564 0.842 2.062 1.00 97.75 72 ALA A C 1
ATOM 527 O O . ALA A 1 72 ? 8.209 1.397 3.105 1.00 97.75 72 ALA A O 1
ATOM 528 N N . ALA A 1 73 ? 9.674 0.102 1.993 1.00 97.88 73 ALA A N 1
ATOM 529 C CA . ALA A 1 73 ? 10.528 -0.194 3.142 1.00 97.88 73 ALA A CA 1
ATOM 530 C C . ALA A 1 73 ? 11.064 1.085 3.794 1.00 97.88 73 ALA A C 1
ATOM 532 O O . ALA A 1 73 ? 11.016 1.245 5.015 1.00 97.88 73 ALA A O 1
ATOM 533 N N . SER A 1 74 ? 11.490 2.064 2.990 1.00 96.81 74 SER A N 1
ATOM 534 C CA . SER A 1 74 ? 11.914 3.361 3.516 1.00 96.81 74 SER A CA 1
ATOM 535 C C . SER A 1 74 ? 10.764 4.080 4.236 1.00 96.81 74 SER A C 1
ATOM 537 O O . SER A 1 74 ? 10.997 4.816 5.197 1.00 96.81 74 SER A O 1
ATOM 539 N N . ALA A 1 75 ? 9.509 3.878 3.825 1.00 96.44 75 ALA A N 1
ATOM 540 C CA . ALA A 1 75 ? 8.312 4.384 4.498 1.00 96.44 75 ALA A CA 1
ATOM 541 C C . ALA A 1 75 ? 7.898 3.562 5.736 1.00 96.44 75 ALA A C 1
ATOM 543 O O . ALA A 1 75 ? 6.896 3.898 6.369 1.00 96.44 75 ALA A O 1
ATOM 544 N N . GLY A 1 76 ? 8.673 2.548 6.127 1.00 96.25 76 GLY A N 1
ATOM 545 C CA . GLY A 1 76 ? 8.374 1.671 7.260 1.00 96.25 76 GLY A CA 1
ATOM 546 C C . GLY A 1 76 ? 7.272 0.653 6.973 1.00 96.25 76 GLY A C 1
ATOM 547 O O . GLY A 1 76 ? 6.670 0.150 7.917 1.00 96.25 76 GLY A O 1
ATOM 548 N N . LEU A 1 77 ? 6.984 0.388 5.696 1.00 97.12 77 LEU A N 1
ATOM 549 C CA . LEU A 1 77 ? 6.062 -0.661 5.280 1.00 97.12 77 LEU A CA 1
ATOM 550 C C . LEU A 1 77 ? 6.856 -1.914 4.881 1.00 97.12 77 LEU A C 1
ATOM 552 O O . LEU A 1 77 ? 7.791 -1.779 4.089 1.00 97.12 77 LEU A O 1
ATOM 556 N N . PRO A 1 78 ? 6.516 -3.092 5.431 1.00 95.00 78 PRO A N 1
ATOM 557 C CA . PRO A 1 78 ? 7.139 -4.356 5.056 1.00 95.00 78 PRO A CA 1
ATOM 558 C C . PRO A 1 78 ? 6.707 -4.825 3.666 1.00 95.00 78 PRO A C 1
ATOM 560 O O . PRO A 1 78 ? 5.576 -4.478 3.246 1.00 95.00 78 PRO A O 1
#

Radius of gyration: 10.88 Å; chains: 1; bounding box: 26×22×26 Å

Sequence (78 aa):
MAGVVYLDVDDEITSAAARIRSADGTRVAVVLPNGSRVATSRINFRLLARDALTNGKTLSIVAPDPATRALAASAGLP

Secondary structure (DSSP, 8-state):
-EEEEE--TT--HHHHHHHHHHSSSSEEEEE--TT-GGGG-HHHHHHHHHHHHHTT-EEEEE-SSHHHHHHHHHTT--

Foldseek 3Di:
DEWEAEDDQADDLVNQLVRLLVTDDQEYEYEYEPNRPCLPALVSLLVSQVSSVVSNHHYAYHYPDVSSVVSNVVNVHD

pLDDT: mean 95.93, std 4.03, range [65.62, 98.19]